Protein AF-A0A660PRK5-F1 (afdb_monomer)

Foldseek 3Di:
DDPVVVVVVVQVVCLLVVNDPPVVVVVLVVCCVVDVVSVVVNVVVNVVVVCVVVVDDDDDPPVVVVVVVVVVVVVCCVVPVD

Sequence (82 aa):
MSEKCLEYISDLNAYLDGDLPDELCVEIEKHVGECNNCKLMVDTLKMTVKLCREGKPEDLPSSLNDKLNNMLKKKWDKKFGQ

Solvent-accessible surface area (backbone atoms only — not comparable to full-atom values): 4839 Å² total; per-residue (Å²): 134,60,70,70,59,54,50,55,50,50,54,52,48,30,54,76,75,65,72,45,61,67,73,58,48,53,54,51,51,52,48,35,74,75,30,70,70,52,34,53,50,53,53,52,49,52,51,51,52,47,52,65,72,67,54,71,89,72,80,72,56,64,76,55,49,53,51,49,52,54,51,51,49,55,52,45,42,72,74,72,45,133

Secondary structure (DSSP, 8-state):
--HHHHHHHHHHHHHHHT-S-HHHHHHHHHHHHH-HHHHHHHHHHHHHHHHHHH---PPPPHHHHHHHHHHHHHHHHHHH--

pLDDT: mean 89.2, std 6.88, range [57.22, 96.88]

Mean predicted aligned error: 8.72 Å

Nearest PDB structures (foldseek):
  3hug-assembly6_F  TM=6.590E-01  e=7.913E-01  Mycobacterium tuberculosis H37Rv
  3hug-assembly6_P  TM=6.506E-01  e=1.284E+00  Mycobacterium tuberculosis H37Rv

Radius of gyration: 22.04 Å; Cα contacts (8 Å, |Δi|>4): 17; chains: 1; bounding box: 40×23×56 Å

Structure (mmCIF, N/CA/C/O backbone):
data_AF-A0A660PRK5-F1
#
_entry.id   AF-A0A660PRK5-F1
#
loop_
_atom_site.group_PDB
_atom_site.id
_atom_site.type_symbol
_atom_site.label_atom_id
_atom_site.label_alt_id
_atom_site.label_comp_id
_atom_site.label_asym_id
_atom_site.label_entity_id
_atom_site.label_seq_id
_atom_site.pdbx_PDB_ins_code
_atom_site.Cartn_x
_atom_site.Cartn_y
_atom_site.Cartn_z
_atom_site.occupancy
_atom_site.B_iso_or_equiv
_atom_site.auth_seq_id
_atom_site.auth_comp_id
_atom_site.auth_asym_id
_atom_site.auth_atom_id
_atom_site.pdbx_PDB_model_num
ATOM 1 N N . MET A 1 1 ? 17.285 2.094 4.855 1.00 60.66 1 MET A N 1
ATOM 2 C CA . MET A 1 1 ? 16.200 2.017 5.860 1.00 60.66 1 MET A CA 1
ATOM 3 C C . MET A 1 1 ? 16.518 0.867 6.802 1.00 60.66 1 MET A C 1
ATOM 5 O O . MET A 1 1 ? 17.151 -0.073 6.340 1.00 60.66 1 MET A O 1
ATOM 9 N N . SER A 1 2 ? 16.194 0.967 8.093 1.00 82.81 2 SER A N 1
ATOM 10 C CA . SER A 1 2 ? 16.469 -0.103 9.068 1.00 82.81 2 SER A CA 1
ATOM 11 C C . SER A 1 2 ? 15.478 -1.263 8.918 1.00 82.81 2 SER A C 1
ATOM 13 O O . SER A 1 2 ? 14.363 -1.056 8.440 1.00 82.81 2 SER A O 1
ATOM 15 N N . GLU A 1 3 ? 15.869 -2.468 9.342 1.00 85.75 3 GLU A N 1
ATOM 16 C CA . GLU A 1 3 ? 15.039 -3.686 9.260 1.00 85.75 3 GLU A CA 1
ATOM 17 C C . GLU A 1 3 ? 13.680 -3.512 9.951 1.00 85.75 3 GLU A C 1
ATOM 19 O O . GLU A 1 3 ? 12.647 -3.787 9.352 1.00 85.75 3 GLU A O 1
ATOM 24 N N . LYS A 1 4 ? 13.661 -2.895 11.138 1.00 82.94 4 LYS A N 1
ATOM 25 C CA . LYS A 1 4 ? 12.419 -2.600 11.874 1.00 82.94 4 LYS A CA 1
ATOM 26 C C . LYS A 1 4 ? 11.434 -1.722 11.104 1.00 82.94 4 LYS A C 1
ATOM 28 O O . LYS A 1 4 ? 10.229 -1.865 11.257 1.00 82.94 4 LYS A O 1
ATOM 33 N N . CYS A 1 5 ? 11.923 -0.794 10.279 1.00 86.56 5 CYS A N 1
ATOM 34 C CA . CYS A 1 5 ? 11.024 0.010 9.454 1.00 86.56 5 CYS A CA 1
ATOM 35 C C . CYS A 1 5 ? 10.335 -0.841 8.383 1.00 86.56 5 CYS A C 1
ATOM 37 O O . CYS A 1 5 ? 9.185 -0.569 8.059 1.00 86.56 5 CYS A O 1
ATOM 39 N N . LEU A 1 6 ? 11.027 -1.840 7.829 1.00 83.00 6 LEU A N 1
ATOM 40 C CA . LEU A 1 6 ? 10.454 -2.7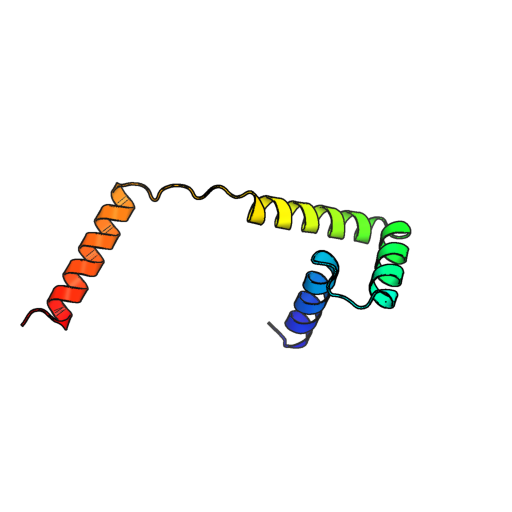42 6.829 1.00 83.00 6 LEU A CA 1
ATOM 41 C C . LEU A 1 6 ? 9.418 -3.677 7.458 1.00 83.00 6 LEU A C 1
ATOM 43 O O . LEU A 1 6 ? 8.366 -3.883 6.862 1.00 83.00 6 LEU A O 1
ATOM 47 N N . GLU A 1 7 ? 9.684 -4.167 8.671 1.00 86.06 7 GLU A N 1
ATOM 48 C CA . GLU A 1 7 ? 8.733 -4.969 9.453 1.00 86.06 7 GLU A CA 1
ATOM 49 C C . GLU A 1 7 ? 7.432 -4.194 9.704 1.00 86.06 7 GLU A C 1
ATOM 51 O O . GLU A 1 7 ? 6.363 -4.649 9.311 1.00 86.06 7 GLU A O 1
ATOM 56 N N . TYR A 1 8 ? 7.516 -2.962 10.220 1.00 83.62 8 TYR A N 1
ATOM 57 C CA . TYR A 1 8 ? 6.317 -2.152 10.469 1.00 83.62 8 TYR A CA 1
ATOM 58 C C . TYR A 1 8 ? 5.527 -1.809 9.204 1.00 83.62 8 TYR A C 1
ATOM 60 O O . TYR A 1 8 ? 4.302 -1.712 9.249 1.00 83.62 8 TYR A O 1
ATOM 68 N N . ILE A 1 9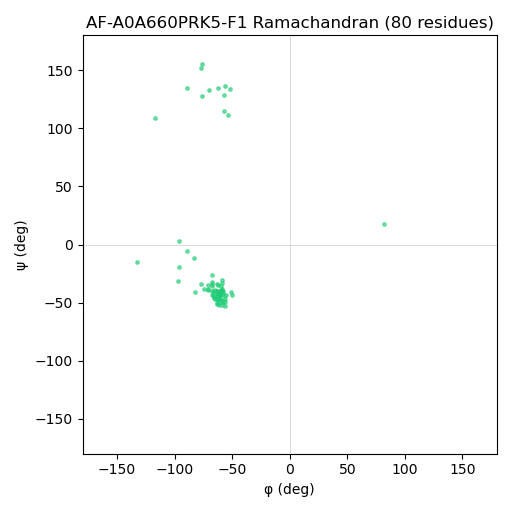 ? 6.206 -1.616 8.071 1.00 84.38 9 ILE A N 1
ATOM 69 C CA . ILE A 1 9 ? 5.528 -1.411 6.785 1.00 84.38 9 ILE A CA 1
ATOM 70 C C . ILE A 1 9 ? 4.795 -2.689 6.360 1.00 84.38 9 ILE A C 1
ATOM 72 O O . ILE A 1 9 ? 3.677 -2.604 5.856 1.00 84.38 9 ILE A O 1
ATOM 76 N N . SER A 1 10 ? 5.401 -3.859 6.568 1.00 86.69 10 SER A N 1
ATOM 77 C CA . SER A 1 10 ? 4.779 -5.148 6.258 1.00 86.69 10 SER A CA 1
ATOM 78 C C . SER A 1 10 ? 3.510 -5.372 7.078 1.00 86.69 10 SER A C 1
ATOM 80 O O . SER A 1 10 ? 2.471 -5.694 6.505 1.00 86.69 10 SER A O 1
ATOM 82 N N . ASP A 1 11 ? 3.572 -5.138 8.388 1.00 88.12 11 ASP A N 1
ATOM 83 C CA . ASP A 1 11 ? 2.421 -5.299 9.281 1.00 88.12 11 ASP A CA 1
ATOM 84 C C . ASP A 1 11 ? 1.289 -4.333 8.912 1.00 88.12 11 ASP A C 1
ATOM 86 O O . ASP A 1 11 ? 0.118 -4.705 8.871 1.00 88.12 11 ASP A O 1
ATOM 90 N N . LEU A 1 12 ? 1.634 -3.089 8.567 1.00 86.12 12 LEU A N 1
ATOM 91 C CA . LEU A 1 12 ? 0.652 -2.097 8.136 1.00 86.12 12 LEU A CA 1
ATOM 92 C C . LEU A 1 12 ? -0.024 -2.490 6.816 1.00 86.12 12 LEU A C 1
ATOM 94 O O . LEU A 1 12 ? -1.228 -2.296 6.671 1.00 86.12 12 LEU A O 1
ATOM 98 N N . ASN A 1 13 ? 0.726 -3.056 5.869 1.00 86.25 13 ASN A N 1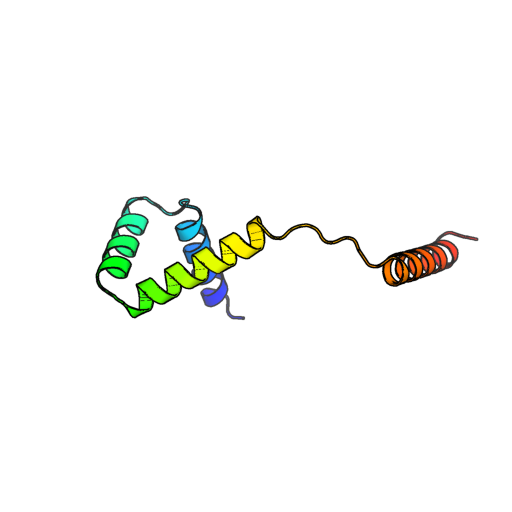
ATOM 99 C CA . ASN A 1 13 ? 0.154 -3.559 4.621 1.00 86.25 13 ASN 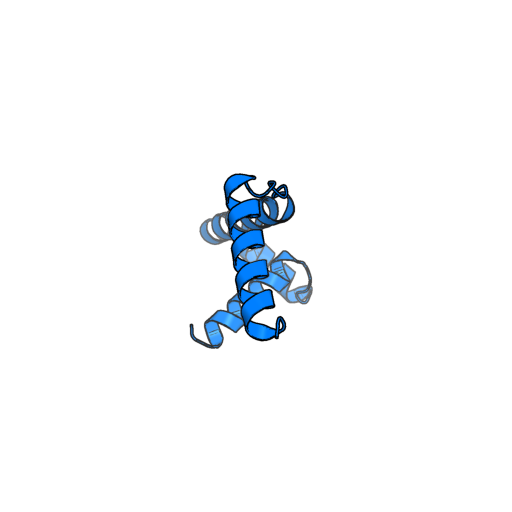A CA 1
ATOM 100 C C . ASN A 1 13 ? -0.786 -4.740 4.879 1.00 86.25 13 ASN A C 1
ATOM 102 O O . ASN A 1 13 ? -1.916 -4.718 4.402 1.00 86.25 13 ASN A O 1
ATOM 106 N N . ALA A 1 14 ? -0.366 -5.711 5.697 1.00 88.44 14 ALA A N 1
ATOM 107 C CA . ALA A 1 14 ? -1.208 -6.845 6.071 1.00 88.44 14 ALA A CA 1
ATOM 108 C C . ALA A 1 14 ? -2.507 -6.393 6.762 1.00 88.44 14 ALA A C 1
ATOM 110 O O . ALA A 1 14 ? -3.576 -6.922 6.469 1.00 88.44 14 ALA A O 1
ATOM 111 N N . TYR A 1 15 ? -2.455 -5.354 7.602 1.00 89.50 15 TYR A N 1
ATOM 112 C CA . TYR A 1 15 ? -3.657 -4.742 8.175 1.00 89.50 15 TYR A CA 1
ATOM 113 C C . TYR A 1 15 ? -4.581 -4.147 7.100 1.00 89.50 15 TYR A C 1
ATOM 115 O O . TYR A 1 15 ? -5.790 -4.366 7.135 1.00 89.50 15 TYR A O 1
ATOM 123 N N . LEU A 1 16 ? -4.037 -3.401 6.134 1.00 86.25 16 LEU A N 1
ATOM 124 C CA . LEU A 1 16 ? -4.836 -2.772 5.073 1.00 86.25 16 LEU A CA 1
ATOM 125 C C . LEU A 1 16 ? -5.465 -3.779 4.108 1.00 86.25 16 LEU A C 1
ATOM 127 O O . LEU A 1 16 ? -6.551 -3.514 3.588 1.00 86.25 16 LEU A O 1
ATOM 131 N N . ASP A 1 17 ? -4.772 -4.885 3.849 1.00 86.06 17 ASP A N 1
ATOM 132 C CA . ASP A 1 17 ? -5.242 -5.955 2.970 1.00 86.06 17 ASP A CA 1
ATOM 133 C C . ASP A 1 17 ? -6.175 -6.946 3.694 1.00 86.06 17 ASP A C 1
ATOM 135 O O . ASP A 1 17 ? -6.890 -7.696 3.033 1.00 86.06 17 ASP A O 1
ATOM 139 N N . GLY A 1 18 ? -6.265 -6.875 5.030 1.00 86.44 18 GLY A N 1
ATOM 140 C CA . GLY A 1 18 ? -7.103 -7.759 5.848 1.00 86.44 18 GLY A CA 1
ATOM 141 C C . GLY A 1 18 ? -6.463 -9.119 6.147 1.00 86.44 18 GLY A C 1
ATOM 142 O O . GLY A 1 18 ? -7.165 -10.044 6.540 1.00 86.44 18 GLY A O 1
ATOM 143 N N . ASP A 1 19 ? -5.145 -9.227 5.974 1.00 90.56 19 ASP A N 1
ATOM 144 C CA . ASP A 1 19 ? -4.347 -10.449 6.148 1.00 90.56 19 ASP A CA 1
ATOM 145 C C . ASP A 1 19 ? -3.684 -10.544 7.540 1.00 90.56 19 ASP A C 1
ATOM 147 O O . ASP A 1 19 ? -2.914 -11.464 7.826 1.00 90.56 19 ASP A O 1
ATOM 151 N N . LEU A 1 20 ? -3.951 -9.577 8.417 1.00 90.00 20 LEU A N 1
ATOM 152 C CA . LEU A 1 20 ? -3.521 -9.601 9.813 1.00 90.00 20 LEU A CA 1
ATOM 153 C C . LEU A 1 20 ? -4.424 -10.549 10.632 1.00 90.00 20 LEU A C 1
ATOM 155 O O . LEU A 1 20 ? -5.607 -10.671 10.313 1.00 90.00 20 LEU A O 1
ATOM 159 N N . PRO A 1 21 ? -3.940 -11.169 11.727 1.00 92.38 21 PRO A N 1
ATOM 160 C CA . PRO A 1 21 ? -4.812 -11.938 12.612 1.00 92.38 21 PRO A CA 1
ATOM 161 C C . PRO A 1 21 ? -5.986 -11.096 13.135 1.00 92.38 21 PRO A C 1
ATOM 163 O O . PRO A 1 21 ? -5.781 -9.964 13.578 1.00 92.38 21 PRO A O 1
ATOM 166 N N . ASP A 1 22 ? -7.193 -11.671 13.137 1.00 88.56 22 ASP A N 1
ATOM 167 C CA . ASP A 1 22 ? -8.445 -10.981 13.494 1.00 88.56 22 ASP A CA 1
ATOM 168 C C . ASP A 1 22 ? -8.367 -10.231 14.832 1.00 88.56 22 ASP A C 1
ATOM 170 O O . ASP A 1 22 ? -8.837 -9.100 14.946 1.00 88.56 22 ASP A O 1
ATOM 174 N N . GLU A 1 23 ? -7.733 -10.834 15.841 1.00 91.56 23 GLU A N 1
ATOM 175 C CA . GLU A 1 23 ? -7.553 -10.226 17.165 1.00 91.56 23 GLU A CA 1
ATOM 176 C C . GLU A 1 23 ? -6.804 -8.889 17.081 1.00 91.56 23 GLU A C 1
ATOM 178 O O . GLU A 1 23 ? -7.209 -7.900 17.692 1.00 91.56 23 GLU A O 1
ATOM 183 N N . LEU A 1 24 ? -5.754 -8.833 16.261 1.00 88.81 24 LEU A N 1
ATOM 184 C CA . LEU A 1 24 ? -4.929 -7.643 16.095 1.00 88.81 24 LEU A CA 1
ATOM 185 C C . LEU A 1 24 ? -5.624 -6.597 15.208 1.00 88.81 24 LEU A C 1
ATOM 187 O O . LEU A 1 24 ? -5.523 -5.400 15.481 1.00 88.81 24 LEU A O 1
ATOM 191 N N . CYS A 1 25 ? -6.398 -7.026 14.204 1.00 90.88 25 CYS A N 1
ATOM 192 C CA . CYS A 1 25 ? -7.282 -6.132 13.449 1.00 90.88 25 CYS A CA 1
ATOM 193 C C . CYS A 1 25 ? -8.262 -5.403 14.376 1.00 90.88 25 CYS A C 1
ATOM 195 O O . CYS A 1 25 ? -8.375 -4.179 14.304 1.00 90.88 25 CYS A O 1
ATOM 197 N N . VAL A 1 26 ? -8.911 -6.128 15.293 1.00 91.81 26 VAL A N 1
ATOM 198 C CA . VAL A 1 26 ? -9.854 -5.548 16.264 1.00 91.81 26 VAL A CA 1
ATOM 199 C C . VAL A 1 26 ? -9.169 -4.529 17.178 1.00 91.81 26 VAL A C 1
ATOM 201 O O . VAL A 1 26 ? -9.719 -3.452 17.426 1.00 91.81 26 VAL A O 1
ATOM 204 N N . GLU A 1 27 ? -7.962 -4.824 17.666 1.00 93.75 27 GLU A N 1
ATOM 205 C CA . GLU A 1 27 ? -7.199 -3.883 18.497 1.00 93.75 27 GLU A CA 1
ATOM 206 C C . GLU A 1 27 ? -6.843 -2.595 17.743 1.00 93.75 27 GLU A C 1
ATOM 208 O O . GLU A 1 27 ? -6.999 -1.490 18.281 1.00 93.75 27 GLU A O 1
ATOM 213 N N . ILE A 1 28 ? -6.414 -2.719 16.484 1.00 90.69 28 ILE A N 1
ATOM 214 C CA . ILE A 1 28 ? -6.091 -1.570 15.634 1.00 90.69 28 ILE A CA 1
ATOM 215 C C . ILE A 1 28 ? -7.350 -0.750 15.346 1.00 90.69 28 ILE A C 1
ATOM 217 O O . ILE A 1 28 ? -7.326 0.474 15.487 1.00 90.69 28 ILE A O 1
ATOM 221 N N . GLU A 1 29 ? -8.461 -1.392 14.988 1.00 91.56 29 GLU A N 1
ATOM 222 C CA . GLU A 1 29 ? -9.730 -0.711 14.717 1.00 91.56 29 GLU A CA 1
ATOM 223 C C . GLU A 1 29 ? -10.249 0.049 15.938 1.00 91.56 29 GLU A C 1
ATOM 225 O O . GLU A 1 29 ? -10.691 1.196 15.810 1.00 91.56 29 GLU A O 1
ATOM 230 N N . LYS A 1 30 ? -10.118 -0.537 17.133 1.00 94.44 30 LYS A N 1
ATOM 231 C CA . LYS A 1 30 ? -10.432 0.151 18.386 1.00 94.44 30 LYS A CA 1
ATOM 232 C C . LYS A 1 30 ? -9.576 1.407 18.556 1.00 94.44 30 LYS A C 1
ATOM 234 O O . LYS A 1 30 ? -10.117 2.486 18.799 1.00 94.44 30 LYS A O 1
ATOM 239 N N . HIS A 1 31 ? -8.257 1.297 18.382 1.00 93.12 31 HIS A N 1
ATOM 240 C CA . HIS A 1 31 ? -7.359 2.448 18.495 1.00 93.12 31 HIS A CA 1
ATOM 241 C C . HIS A 1 31 ? -7.681 3.540 17.466 1.00 93.12 31 HIS A C 1
ATOM 243 O O . HIS A 1 31 ? -7.728 4.724 17.800 1.00 93.12 31 HIS A O 1
ATOM 249 N N . VAL A 1 32 ? -7.935 3.152 16.217 1.00 93.31 32 VAL A N 1
ATOM 250 C CA . VAL A 1 32 ? -8.323 4.065 15.133 1.00 93.31 32 VAL A CA 1
ATOM 251 C C . VAL A 1 32 ? -9.651 4.768 15.445 1.00 93.31 32 VAL A C 1
ATOM 253 O O . VAL A 1 32 ? -9.807 5.945 15.119 1.00 93.31 32 VAL A O 1
ATOM 256 N N . GLY A 1 33 ? -10.585 4.090 16.118 1.00 93.62 33 GLY A N 1
ATOM 257 C CA . GLY A 1 33 ? -11.840 4.680 16.591 1.00 93.62 33 GLY A CA 1
ATOM 258 C C . GLY A 1 33 ? -11.662 5.721 17.703 1.00 93.62 33 GLY A C 1
ATOM 259 O O . GLY A 1 33 ? -12.419 6.691 17.758 1.00 93.62 33 GLY A O 1
ATOM 260 N N . GLU A 1 34 ? -10.652 5.553 18.558 1.00 96.50 34 GLU A N 1
ATOM 261 C CA . GLU A 1 34 ? -10.400 6.405 19.731 1.00 96.50 34 GLU A CA 1
ATOM 262 C C . GLU A 1 34 ? -9.368 7.525 19.466 1.00 96.50 34 GLU A C 1
ATOM 264 O O . GLU A 1 34 ? -9.337 8.528 20.182 1.00 96.50 34 GLU A O 1
ATOM 269 N N . CYS A 1 35 ? -8.536 7.398 18.426 1.00 96.88 35 CYS A N 1
ATOM 270 C CA . CYS A 1 35 ? -7.433 8.313 18.127 1.00 96.88 35 CYS A CA 1
ATOM 271 C C . CYS A 1 35 ? -7.611 9.033 16.779 1.00 96.88 35 CYS A C 1
ATOM 273 O O . CYS A 1 35 ? -7.394 8.464 15.707 1.00 96.88 35 CYS A O 1
ATOM 275 N N . ASN A 1 36 ? -7.903 10.338 16.823 1.00 94.31 36 ASN A N 1
ATOM 276 C CA . ASN A 1 36 ? -8.117 11.147 15.616 1.00 94.31 36 ASN A CA 1
ATOM 277 C C . ASN A 1 36 ? -6.898 11.185 14.670 1.00 94.31 36 ASN A C 1
ATOM 279 O O . ASN A 1 36 ? -7.062 11.180 13.453 1.00 94.31 36 ASN A O 1
AT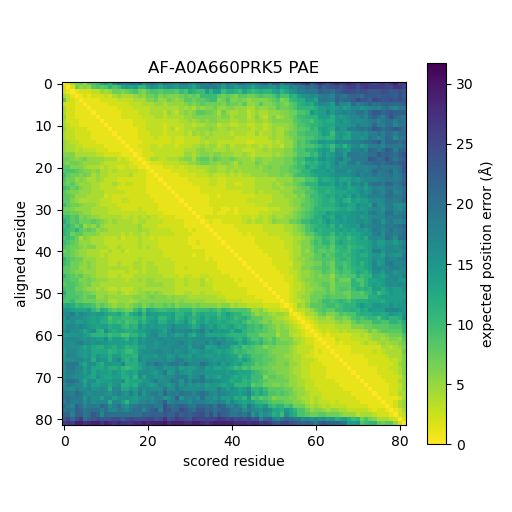OM 283 N N . ASN A 1 37 ? -5.674 11.192 15.208 1.00 94.25 37 ASN A N 1
ATOM 284 C CA . ASN A 1 37 ? -4.459 11.203 14.385 1.00 94.25 37 ASN A CA 1
ATOM 285 C C . ASN A 1 37 ? -4.303 9.901 13.593 1.00 94.25 37 ASN A C 1
ATOM 287 O O . ASN A 1 37 ? -3.987 9.929 12.404 1.00 94.25 37 ASN A O 1
ATOM 291 N N . CYS A 1 38 ? -4.561 8.765 14.240 1.00 92.81 38 CYS A N 1
ATOM 292 C CA . CYS A 1 38 ? -4.468 7.459 13.597 1.00 92.81 38 CYS A CA 1
ATOM 293 C C . CYS A 1 38 ? -5.599 7.249 12.592 1.00 92.81 38 CYS A C 1
ATOM 295 O O . CYS A 1 38 ? -5.349 6.710 11.518 1.00 92.81 38 CYS A O 1
ATOM 297 N N . LYS A 1 39 ? -6.798 7.773 12.871 1.00 93.31 39 LYS A N 1
ATOM 298 C CA . LYS A 1 39 ? -7.890 7.833 11.895 1.00 93.31 39 LYS A CA 1
ATOM 299 C C . LYS A 1 39 ? -7.485 8.562 10.615 1.00 93.31 39 LYS A C 1
ATOM 301 O O . LYS A 1 39 ? -7.572 7.987 9.536 1.00 93.31 39 LYS A O 1
ATOM 306 N N . LEU A 1 40 ? -6.956 9.782 10.737 1.00 94.62 40 LEU A N 1
ATOM 307 C CA . LEU A 1 40 ? -6.479 10.554 9.584 1.00 94.62 40 LEU A CA 1
ATOM 308 C C . LEU A 1 40 ? -5.373 9.826 8.807 1.00 94.62 40 LEU A C 1
ATOM 310 O O . LEU A 1 40 ? -5.371 9.841 7.575 1.00 94.62 40 LEU A O 1
ATOM 314 N N . MET A 1 41 ? -4.441 9.185 9.517 1.00 93.06 41 MET A N 1
ATOM 315 C CA . MET A 1 41 ? -3.349 8.426 8.906 1.00 93.06 41 MET A CA 1
ATOM 316 C C . MET A 1 41 ? -3.871 7.230 8.097 1.00 93.06 41 MET A C 1
ATOM 318 O O . MET A 1 41 ? -3.534 7.109 6.918 1.00 93.06 41 MET A O 1
ATOM 322 N N . VAL A 1 42 ? -4.741 6.403 8.685 1.00 90.50 42 VAL A N 1
ATOM 323 C CA . VAL A 1 42 ? -5.333 5.232 8.017 1.00 90.50 42 VAL A CA 1
ATOM 324 C C . VAL A 1 42 ? -6.202 5.646 6.828 1.00 90.50 42 VAL A C 1
ATOM 326 O O . VAL A 1 42 ? -6.099 5.041 5.761 1.00 90.50 42 VAL A O 1
ATOM 329 N N . ASP A 1 43 ? -7.004 6.703 6.963 1.00 92.06 43 ASP A N 1
ATOM 330 C CA . ASP A 1 43 ? -7.839 7.217 5.870 1.00 92.06 43 ASP A CA 1
ATOM 331 C C . ASP A 1 43 ? -6.985 7.709 4.687 1.00 92.06 43 ASP A C 1
ATOM 333 O O . ASP A 1 43 ? -7.250 7.372 3.529 1.00 92.06 43 ASP A O 1
ATOM 337 N N . THR A 1 44 ? -5.910 8.451 4.971 1.00 93.06 44 THR A N 1
ATOM 338 C CA . THR A 1 44 ? -4.967 8.936 3.945 1.00 93.06 44 THR A CA 1
ATOM 339 C C . THR A 1 44 ? -4.272 7.777 3.234 1.00 93.06 44 THR A C 1
ATOM 341 O O . THR A 1 44 ? -4.102 7.782 2.008 1.00 93.06 44 THR A O 1
ATOM 344 N N . LEU A 1 45 ? -3.889 6.754 3.993 1.00 90.19 45 LEU A N 1
ATOM 345 C CA . LEU A 1 45 ? -3.223 5.580 3.456 1.00 90.19 45 LEU A CA 1
ATOM 346 C C . LEU A 1 45 ? -4.159 4.765 2.554 1.00 90.19 45 LEU A C 1
ATOM 348 O O . LEU A 1 45 ? -3.782 4.429 1.431 1.00 90.19 45 LEU A O 1
ATOM 352 N N . LYS A 1 46 ? -5.416 4.556 2.968 1.00 89.06 46 LYS A N 1
ATOM 353 C CA . LYS A 1 46 ? -6.459 3.932 2.134 1.00 89.06 46 LYS A CA 1
ATOM 354 C C . LYS A 1 46 ? -6.695 4.700 0.832 1.00 89.06 46 LYS A C 1
ATOM 356 O O . LYS A 1 46 ? -6.832 4.085 -0.226 1.00 89.06 46 LYS A O 1
ATOM 361 N N . MET A 1 47 ? -6.690 6.034 0.879 1.00 90.75 47 MET A N 1
ATOM 362 C CA . MET A 1 47 ? -6.803 6.870 -0.323 1.00 90.75 47 MET A CA 1
ATOM 363 C C . MET A 1 47 ? -5.612 6.668 -1.271 1.00 90.75 47 MET A C 1
ATOM 365 O O . MET A 1 47 ? -5.792 6.579 -2.484 1.00 90.75 47 MET A O 1
ATOM 369 N N . THR A 1 48 ? -4.403 6.539 -0.724 1.00 90.00 48 THR A N 1
ATOM 370 C CA . THR A 1 48 ? -3.193 6.251 -1.509 1.00 90.00 48 THR A CA 1
ATOM 371 C C . THR A 1 48 ? -3.294 4.888 -2.193 1.00 90.00 48 THR A C 1
ATOM 373 O O . THR A 1 48 ? -3.079 4.794 -3.399 1.00 90.00 48 THR A O 1
ATOM 376 N N . VAL A 1 49 ? -3.713 3.848 -1.461 1.00 87.06 49 VAL A N 1
ATOM 377 C CA . VAL A 1 49 ? -3.953 2.506 -2.021 1.00 87.06 49 VAL A CA 1
ATOM 378 C C . VAL A 1 49 ? -4.981 2.560 -3.151 1.00 87.06 49 VAL A C 1
ATOM 380 O O . VAL A 1 49 ? -4.763 1.975 -4.212 1.00 87.06 49 VAL A O 1
ATOM 383 N N . LYS A 1 50 ? -6.076 3.305 -2.959 1.00 88.38 50 LYS A N 1
ATOM 384 C CA . LYS A 1 50 ? -7.099 3.513 -3.987 1.00 88.38 50 LYS A CA 1
ATOM 385 C C . LYS A 1 50 ? -6.509 4.144 -5.250 1.00 88.38 50 LYS A C 1
ATOM 387 O O . LYS A 1 50 ? -6.711 3.604 -6.330 1.00 88.38 50 LYS A O 1
ATOM 392 N N . LEU A 1 51 ? -5.736 5.224 -5.121 1.00 88.69 51 LEU A N 1
ATOM 393 C CA . LEU A 1 51 ? -5.077 5.878 -6.259 1.00 88.69 51 LEU A CA 1
ATOM 394 C C . LEU A 1 51 ? -4.118 4.936 -6.998 1.00 88.69 51 LEU A C 1
ATOM 396 O O . LEU A 1 51 ? -4.078 4.951 -8.224 1.00 88.69 51 LEU A O 1
ATOM 400 N N . CYS A 1 52 ? -3.375 4.095 -6.275 1.00 86.81 52 CYS A N 1
ATOM 401 C CA . CYS A 1 52 ? -2.494 3.102 -6.889 1.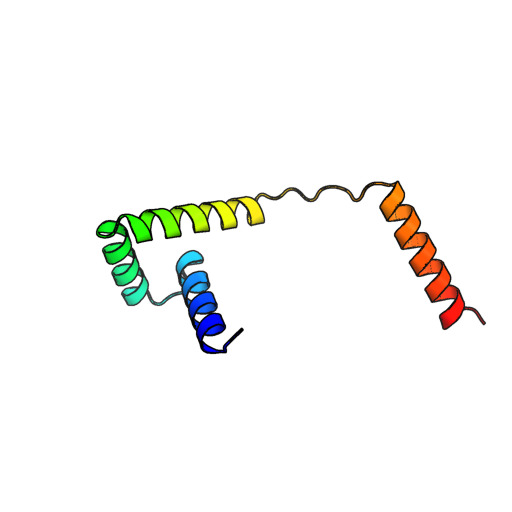00 86.81 52 CYS A CA 1
ATOM 402 C C . CYS A 1 52 ? -3.271 2.002 -7.631 1.00 86.81 52 CYS A C 1
ATOM 404 O O . CYS A 1 52 ? -2.847 1.594 -8.708 1.00 86.81 52 CYS A O 1
ATOM 406 N N . ARG A 1 53 ? -4.401 1.531 -7.082 1.00 84.56 53 ARG A N 1
ATOM 407 C CA . ARG A 1 53 ? -5.248 0.492 -7.703 1.00 84.56 53 ARG A CA 1
ATOM 408 C C . ARG A 1 53 ? -6.057 1.020 -8.892 1.00 84.56 53 ARG A C 1
ATOM 410 O O . ARG A 1 53 ? -6.233 0.309 -9.873 1.00 84.56 53 ARG A O 1
ATOM 417 N N . GLU A 1 54 ? -6.552 2.251 -8.800 1.00 87.69 54 GLU A N 1
ATOM 418 C CA . GLU A 1 54 ? -7.370 2.908 -9.831 1.00 87.69 54 GLU A CA 1
ATOM 419 C C . GLU A 1 54 ? -6.539 3.678 -10.864 1.00 87.69 54 GLU A C 1
ATOM 421 O O . GLU A 1 54 ? -7.092 4.198 -11.837 1.00 87.69 54 GLU A O 1
ATOM 426 N N . GLY A 1 55 ? -5.221 3.762 -10.662 1.00 83.56 55 GLY A N 1
ATOM 427 C CA . GLY A 1 55 ? -4.292 4.373 -11.598 1.00 83.56 55 GLY A CA 1
ATOM 428 C C . GLY A 1 55 ? -4.455 3.746 -12.976 1.00 83.56 55 GLY A C 1
ATOM 429 O O . GLY A 1 55 ? -4.156 2.569 -13.182 1.00 83.56 55 GLY A O 1
ATOM 430 N N . LYS A 1 56 ? -4.961 4.529 -13.930 1.00 79.38 56 LYS A N 1
ATOM 431 C CA . LYS A 1 56 ? -5.086 4.070 -15.308 1.00 79.38 56 LYS A CA 1
ATOM 432 C C . LYS A 1 56 ? -3.685 3.955 -15.905 1.00 79.38 56 LYS A C 1
ATOM 434 O O . LYS A 1 56 ? -2.894 4.885 -15.742 1.00 79.38 56 LYS A O 1
ATOM 439 N N . PRO A 1 57 ? -3.365 2.846 -16.589 1.00 80.25 57 PRO A N 1
ATOM 440 C CA . PRO A 1 57 ? -2.179 2.792 -17.422 1.00 80.25 57 PRO A CA 1
ATOM 441 C C . PRO A 1 57 ? -2.273 3.922 -18.447 1.00 80.25 57 PRO A C 1
ATOM 443 O O . PRO A 1 57 ? -3.189 3.942 -19.266 1.00 80.25 57 PRO A O 1
ATOM 446 N N . GLU A 1 58 ? -1.362 4.882 -18.358 1.00 83.06 58 GLU A N 1
ATOM 447 C CA . GLU A 1 58 ? -1.219 5.926 -19.364 1.00 83.06 58 GLU A CA 1
ATOM 448 C C . GLU A 1 58 ? -0.252 5.431 -20.434 1.00 83.06 58 GLU A C 1
ATOM 450 O O . GLU A 1 58 ? 0.811 4.874 -20.125 1.00 83.06 58 GLU A O 1
ATOM 455 N N . ASP A 1 59 ? -0.617 5.634 -21.697 1.00 85.88 59 ASP A N 1
ATOM 456 C CA . ASP A 1 59 ? 0.254 5.270 -22.802 1.00 85.88 59 ASP A CA 1
ATOM 457 C C . ASP A 1 59 ? 1.548 6.085 -22.738 1.00 85.88 59 ASP A C 1
ATOM 459 O O . ASP A 1 59 ? 1.5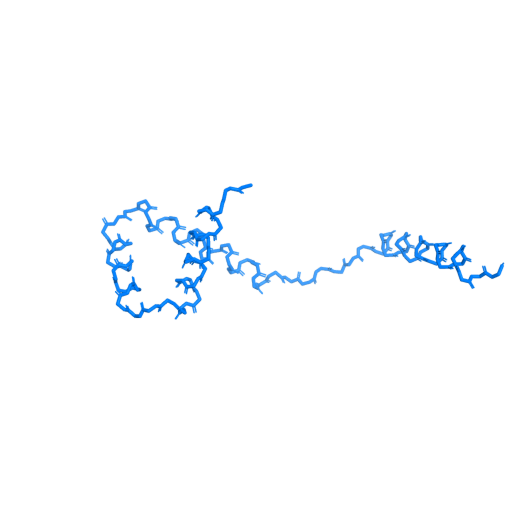60 7.307 -22.557 1.00 85.88 59 ASP A O 1
ATOM 463 N N . LEU A 1 60 ? 2.674 5.395 -22.926 1.00 87.44 60 LEU A N 1
ATOM 464 C CA . LEU A 1 60 ? 3.965 6.051 -23.076 1.00 87.44 60 LEU A CA 1
ATOM 465 C C . LEU A 1 60 ? 3.892 7.033 -24.256 1.00 87.44 60 LEU A C 1
ATOM 467 O O . LEU A 1 60 ? 3.545 6.608 -25.363 1.00 87.44 60 LEU A O 1
ATOM 471 N N . PRO A 1 61 ? 4.286 8.310 -24.079 1.00 94.25 61 PRO A N 1
ATOM 472 C CA . PRO A 1 61 ? 4.331 9.260 -25.181 1.00 94.25 61 PRO A CA 1
ATOM 473 C C . PRO A 1 61 ? 5.126 8.679 -26.352 1.00 94.25 61 PRO A C 1
ATOM 475 O O . PRO A 1 61 ? 6.231 8.167 -26.151 1.00 94.25 61 PRO A O 1
ATOM 478 N N . SER A 1 62 ? 4.599 8.791 -27.574 1.00 91.19 62 SER A N 1
ATOM 479 C CA . SER A 1 62 ? 5.209 8.205 -28.782 1.00 91.19 62 SER A CA 1
ATOM 480 C C . SER A 1 62 ? 6.694 8.555 -28.912 1.00 91.19 62 SER A C 1
ATOM 482 O O . SER A 1 62 ? 7.536 7.682 -29.098 1.00 91.19 62 SER A O 1
ATOM 484 N N . SER A 1 63 ? 7.043 9.819 -28.657 1.00 93.06 63 SER A N 1
ATOM 485 C CA . SER A 1 63 ? 8.431 10.295 -28.680 1.00 93.06 63 SER A CA 1
ATOM 486 C C . SER A 1 63 ? 9.372 9.577 -27.700 1.00 93.06 63 SER A C 1
ATOM 488 O O . SER A 1 63 ? 10.569 9.465 -27.972 1.00 93.06 63 SER A O 1
ATOM 490 N N . LEU A 1 64 ? 8.870 9.108 -26.554 1.00 93.62 64 LEU A N 1
ATOM 491 C CA . LEU A 1 64 ? 9.643 8.339 -25.579 1.00 93.62 64 LEU A CA 1
ATOM 492 C C . LEU A 1 64 ? 9.718 6.866 -25.987 1.00 93.62 64 LEU A C 1
ATOM 494 O O . LEU A 1 64 ? 10.794 6.273 -25.904 1.00 93.62 64 LEU A O 1
ATOM 498 N N . ASN A 1 65 ? 8.606 6.315 -26.476 1.00 93.69 65 ASN A N 1
ATOM 499 C CA . ASN A 1 65 ? 8.526 4.956 -27.006 1.00 93.69 65 ASN A CA 1
ATOM 500 C C . ASN A 1 65 ? 9.547 4.745 -28.144 1.00 93.69 65 ASN A C 1
ATOM 502 O O . ASN A 1 65 ? 10.388 3.846 -28.074 1.00 93.69 65 ASN A O 1
ATOM 506 N N . ASP A 1 66 ? 9.585 5.664 -29.112 1.00 95.25 66 ASP A N 1
ATOM 507 C CA . ASP A 1 66 ? 10.523 5.629 -30.238 1.00 95.25 66 ASP A CA 1
ATOM 508 C C . ASP A 1 66 ? 11.982 5.733 -29.781 1.00 95.25 66 ASP A C 1
ATOM 510 O O . ASP A 1 66 ? 12.854 5.001 -30.259 1.00 95.25 66 A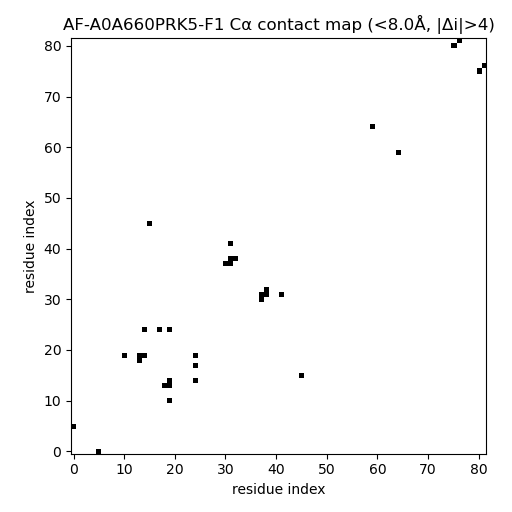SP A O 1
ATOM 514 N N . LYS A 1 67 ? 12.281 6.635 -28.837 1.00 95.69 67 LYS A N 1
ATOM 515 C CA . LYS A 1 67 ? 13.637 6.782 -28.280 1.00 95.69 67 LYS A CA 1
ATOM 516 C C . LYS A 1 67 ? 14.091 5.505 -27.579 1.00 95.69 67 LYS A C 1
ATOM 518 O O . LYS A 1 67 ? 15.226 5.071 -27.794 1.00 95.69 67 LYS A O 1
ATOM 523 N N . LEU A 1 68 ? 13.216 4.906 -26.771 1.00 95.00 68 LEU A N 1
ATOM 524 C CA . LEU A 1 68 ? 13.492 3.669 -26.048 1.00 95.00 68 LEU A CA 1
ATOM 525 C C . LEU A 1 68 ? 13.748 2.517 -27.023 1.00 95.00 68 LEU A C 1
ATOM 527 O O . LEU A 1 68 ? 14.797 1.878 -26.939 1.00 95.00 68 LEU A O 1
ATOM 531 N N . ASN A 1 69 ? 12.858 2.311 -27.995 1.00 95.56 69 ASN A N 1
ATOM 532 C CA . ASN A 1 69 ? 13.000 1.258 -29.000 1.00 95.56 69 ASN A CA 1
ATOM 533 C C . ASN A 1 69 ? 14.273 1.417 -29.835 1.00 95.56 69 ASN A C 1
ATOM 535 O O . ASN A 1 69 ? 15.015 0.454 -30.027 1.00 95.56 69 ASN A O 1
ATOM 539 N N . ASN A 1 70 ? 14.592 2.639 -30.264 1.00 96.19 70 ASN A N 1
ATOM 540 C CA . ASN A 1 70 ? 15.830 2.911 -30.993 1.00 96.19 70 ASN A CA 1
ATOM 541 C C . ASN A 1 70 ? 17.078 2.632 -30.147 1.00 96.19 70 ASN A C 1
ATOM 543 O O . ASN A 1 70 ? 18.063 2.091 -30.653 1.00 96.19 70 ASN A O 1
ATOM 547 N N . MET A 1 71 ? 17.061 2.989 -28.860 1.00 96.25 71 MET A N 1
ATOM 548 C CA . MET A 1 71 ? 18.167 2.691 -27.950 1.00 96.25 71 MET A CA 1
ATOM 549 C C . MET A 1 71 ? 18.325 1.180 -27.739 1.00 96.25 71 MET A C 1
ATOM 551 O O . MET A 1 71 ? 19.451 0.679 -27.789 1.00 96.25 71 MET A O 1
ATOM 555 N N . LEU A 1 72 ? 17.220 0.462 -27.513 1.00 96.00 72 LEU A N 1
ATOM 556 C CA . LEU A 1 72 ? 17.218 -0.990 -27.338 1.00 96.00 72 LEU A CA 1
ATOM 557 C C . LEU A 1 72 ? 17.753 -1.690 -28.587 1.00 96.00 72 LEU A C 1
ATOM 559 O O . LEU A 1 72 ? 18.665 -2.503 -28.463 1.00 96.00 72 LEU A O 1
ATOM 563 N N . LYS A 1 73 ? 17.287 -1.297 -29.779 1.00 95.44 73 LYS A N 1
ATOM 564 C CA . LYS A 1 73 ? 17.776 -1.823 -31.060 1.00 95.44 73 LYS A CA 1
ATOM 565 C C . LYS A 1 73 ? 19.274 -1.577 -31.243 1.00 95.44 73 LYS A C 1
ATOM 567 O O . LYS A 1 73 ? 20.020 -2.517 -31.470 1.00 95.44 73 LYS A O 1
ATOM 572 N N . LYS A 1 74 ? 19.755 -0.352 -30.996 1.00 95.69 74 LYS A N 1
ATOM 573 C CA . LYS A 1 74 ? 21.198 -0.040 -31.049 1.00 95.69 74 LYS A CA 1
ATOM 574 C C . LYS A 1 74 ? 22.031 -0.884 -30.083 1.00 95.69 74 LYS A C 1
ATOM 576 O O . LYS A 1 74 ? 23.149 -1.266 -30.418 1.00 95.69 74 LYS A O 1
ATOM 581 N N . LYS A 1 75 ? 21.542 -1.127 -28.861 1.00 95.50 75 LYS A N 1
ATOM 582 C CA . LYS A 1 75 ? 22.245 -1.982 -27.889 1.00 95.50 75 LYS A CA 1
ATOM 583 C C . LYS A 1 75 ? 22.210 -3.450 -28.296 1.00 95.50 75 LYS A C 1
ATOM 585 O O . LYS A 1 75 ? 23.204 -4.139 -28.095 1.00 95.50 75 LYS A O 1
ATOM 590 N N . TRP A 1 76 ? 21.090 -3.902 -28.849 1.00 94.94 76 TRP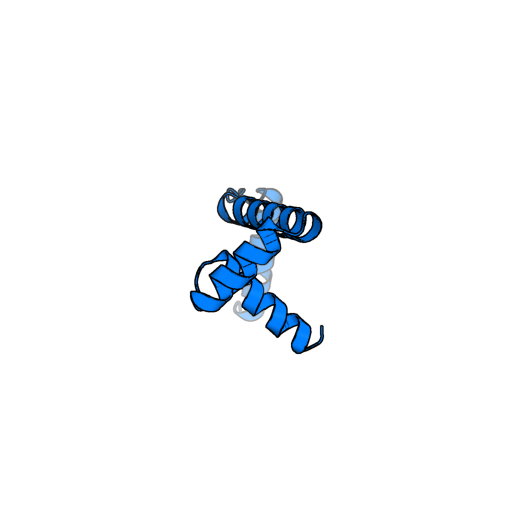 A N 1
ATOM 591 C CA . TRP A 1 76 ? 20.931 -5.248 -29.377 1.00 94.94 76 TRP A CA 1
ATOM 592 C C . TRP A 1 76 ? 21.908 -5.501 -30.523 1.00 94.94 76 TRP A C 1
ATOM 594 O O . TRP A 1 76 ? 22.700 -6.432 -30.440 1.00 94.94 76 TRP A O 1
ATOM 604 N N . ASP A 1 77 ? 21.937 -4.612 -31.515 1.00 94.44 77 ASP A N 1
ATOM 605 C CA . ASP A 1 77 ? 22.830 -4.709 -32.670 1.00 94.44 77 ASP A CA 1
ATOM 606 C C . ASP A 1 77 ? 24.302 -4.711 -32.238 1.00 94.44 77 ASP A C 1
ATOM 608 O O . ASP A 1 77 ? 25.078 -5.516 -32.721 1.00 94.44 77 ASP A O 1
ATOM 612 N N . LYS A 1 78 ? 24.690 -3.896 -31.249 1.00 91.69 78 LYS A N 1
ATOM 613 C CA . LYS A 1 78 ? 26.061 -3.912 -30.702 1.00 91.69 78 LYS A CA 1
ATOM 614 C C . LYS A 1 78 ? 26.435 -5.184 -29.939 1.00 91.69 78 LYS A C 1
ATOM 616 O O . LYS A 1 78 ? 27.620 -5.445 -29.762 1.00 91.69 78 LYS A O 1
ATOM 621 N N . LYS A 1 79 ? 25.456 -5.890 -29.367 1.00 89.31 79 LYS A N 1
ATOM 622 C CA . LYS A 1 79 ? 25.690 -7.060 -28.506 1.00 89.31 79 LYS A CA 1
ATOM 623 C C . LYS A 1 79 ? 25.551 -8.379 -29.268 1.00 89.31 79 LYS A C 1
ATOM 625 O O . LYS A 1 79 ? 26.197 -9.352 -28.894 1.00 89.31 79 LYS A O 1
ATOM 630 N N . PHE A 1 80 ? 24.687 -8.409 -30.279 1.00 88.81 80 PHE A N 1
ATOM 631 C CA . PHE A 1 80 ? 24.277 -9.620 -30.991 1.00 88.81 80 PHE A CA 1
ATOM 632 C C . PHE A 1 80 ? 24.310 -9.488 -32.519 1.00 88.81 80 PHE A C 1
ATOM 634 O O . PHE A 1 80 ? 24.242 -10.506 -33.202 1.00 88.81 80 PHE A O 1
ATOM 641 N N . GLY A 1 81 ? 24.385 -8.274 -33.066 1.00 66.44 81 GLY A N 1
ATOM 642 C CA . GLY A 1 81 ? 24.768 -8.073 -34.460 1.00 66.44 81 GLY A CA 1
ATOM 643 C C . GLY A 1 81 ? 26.278 -8.264 -34.562 1.00 66.44 81 GLY A C 1
ATOM 644 O O . GLY A 1 81 ? 27.014 -7.714 -33.749 1.00 66.44 81 GLY A O 1
ATOM 645 N N . GLN A 1 82 ? 26.719 -9.118 -35.479 1.00 57.22 82 GLN A N 1
ATOM 646 C CA . GLN A 1 82 ? 28.134 -9.418 -35.721 1.00 57.22 82 GLN A CA 1
ATOM 647 C C . GLN A 1 82 ? 28.985 -8.166 -35.958 1.00 57.22 82 GLN A C 1
ATOM 649 O O . GLN A 1 82 ? 28.497 -7.242 -36.649 1.00 57.22 82 GLN A O 1
#